Protein AF-A0A933SAX8-F1 (afdb_monomer_lite)

pLDDT: mean 74.77, std 16.17, range [36.25, 93.25]

Structure (mmCIF, N/CA/C/O backbone):
data_AF-A0A933SAX8-F1
#
_entry.id   AF-A0A933SAX8-F1
#
loop_
_atom_site.group_PDB
_atom_site.id
_atom_site.type_symbol
_atom_site.label_atom_id
_atom_site.label_alt_id
_atom_site.label_comp_id
_atom_site.label_asym_id
_atom_site.label_entity_id
_atom_site.label_seq_id
_atom_site.pdbx_PDB_ins_code
_atom_site.Cartn_x
_atom_site.Cartn_y
_atom_site.Cartn_z
_atom_site.occupancy
_atom_site.B_iso_or_equiv
_atom_site.auth_seq_id
_atom_site.auth_comp_id
_atom_site.auth_asym_id
_atom_site.auth_atom_id
_atom_site.pdbx_PDB_model_num
ATOM 1 N N . MET A 1 1 ? 47.953 -4.008 33.589 1.00 43.84 1 MET A N 1
ATOM 2 C CA . MET A 1 1 ? 48.233 -2.629 34.038 1.00 43.84 1 MET A CA 1
ATOM 3 C C . MET A 1 1 ? 46.935 -2.096 34.640 1.00 43.84 1 MET A C 1
ATOM 5 O O . MET A 1 1 ? 45.986 -1.945 33.893 1.00 43.84 1 MET A O 1
ATOM 9 N N . THR A 1 2 ? 46.683 -2.288 35.939 1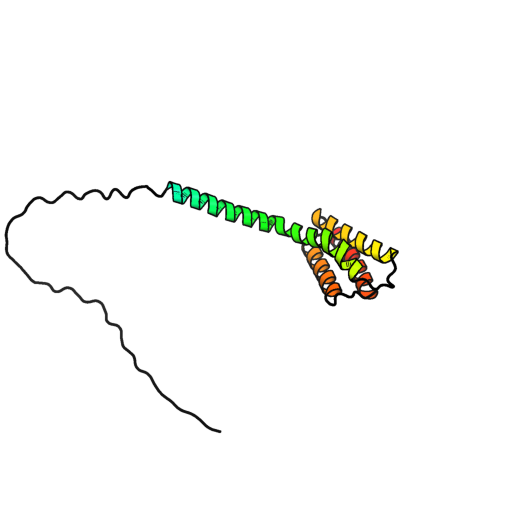.00 45.06 2 THR A N 1
ATOM 10 C CA . THR A 1 2 ? 47.065 -1.438 37.098 1.00 45.06 2 THR A CA 1
ATOM 11 C C . THR A 1 2 ? 46.395 -0.059 37.136 1.00 45.06 2 THR A C 1
ATOM 13 O O . THR A 1 2 ? 46.613 0.744 36.237 1.00 45.06 2 THR A O 1
ATOM 16 N N . GLY A 1 3 ? 45.678 0.190 38.246 1.00 48.25 3 GLY A N 1
ATOM 17 C CA . GLY A 1 3 ? 45.101 1.466 38.708 1.00 48.25 3 GLY A CA 1
ATOM 18 C C . GLY A 1 3 ? 43.577 1.361 38.865 1.00 48.25 3 GLY A C 1
ATOM 19 O O . GLY A 1 3 ? 42.886 1.471 37.867 1.00 48.25 3 GLY A O 1
ATOM 20 N N . ALA A 1 4 ? 42.937 1.013 39.989 1.00 47.78 4 ALA A N 1
ATOM 21 C CA . ALA A 1 4 ? 43.165 1.182 41.433 1.00 47.78 4 ALA A CA 1
ATOM 22 C C . ALA A 1 4 ? 43.041 2.625 41.972 1.00 47.78 4 ALA A C 1
ATOM 24 O O . ALA A 1 4 ? 43.768 3.510 41.533 1.00 47.78 4 ALA A O 1
ATOM 25 N N . SER A 1 5 ? 42.201 2.744 43.018 1.00 52.88 5 SER A N 1
ATOM 26 C CA . SER A 1 5 ? 42.049 3.825 44.018 1.00 52.88 5 SER A CA 1
ATOM 27 C C . SER A 1 5 ? 41.199 5.050 43.639 1.00 52.88 5 SER A C 1
ATOM 29 O O . SER A 1 5 ? 41.300 5.553 42.533 1.00 52.88 5 SER A O 1
ATOM 31 N N . ALA A 1 6 ? 40.382 5.641 44.522 1.00 49.38 6 ALA A N 1
ATOM 32 C CA . ALA A 1 6 ? 39.990 5.352 45.910 1.00 49.38 6 ALA A CA 1
ATOM 33 C C . ALA A 1 6 ? 38.907 6.374 46.349 1.00 49.38 6 ALA A C 1
ATOM 35 O O . ALA A 1 6 ? 38.816 7.432 45.738 1.00 49.38 6 ALA A O 1
ATOM 36 N N . SER A 1 7 ? 38.209 6.061 47.456 1.00 46.88 7 SER A N 1
ATOM 37 C CA . SER A 1 7 ? 37.694 6.975 48.508 1.00 46.88 7 SER A CA 1
ATOM 38 C C . SER A 1 7 ? 36.718 8.107 48.127 1.00 46.88 7 SER A C 1
ATOM 40 O O . SER A 1 7 ? 36.944 8.865 47.202 1.00 46.88 7 SER A O 1
ATOM 42 N N . GLY A 1 8 ? 35.640 8.380 48.859 1.00 43.78 8 GLY A N 1
ATOM 43 C CA . GLY A 1 8 ? 35.190 7.915 50.167 1.00 43.78 8 GLY A CA 1
ATOM 44 C C . GLY A 1 8 ? 33.877 8.633 50.550 1.00 43.78 8 GLY A C 1
ATOM 45 O O . GLY A 1 8 ? 33.416 9.493 49.796 1.00 43.78 8 GLY A O 1
ATOM 46 N N . PRO A 1 9 ? 33.254 8.240 51.672 1.00 64.62 9 PRO A N 1
ATOM 47 C CA . PRO A 1 9 ? 31.925 8.667 52.109 1.00 64.62 9 PRO A CA 1
ATOM 48 C C . PRO A 1 9 ? 32.006 9.904 53.015 1.00 64.62 9 PRO A C 1
ATOM 50 O O . PRO A 1 9 ? 33.046 10.114 53.619 1.00 64.62 9 PRO A O 1
ATOM 53 N N . ASP A 1 10 ? 30.930 10.694 53.104 1.00 48.22 10 ASP A N 1
ATOM 54 C CA . ASP A 1 10 ? 30.492 11.442 54.302 1.00 48.22 10 ASP A CA 1
ATOM 55 C C . ASP A 1 10 ? 29.416 12.464 53.910 1.00 48.22 10 ASP A C 1
ATOM 57 O O . ASP A 1 10 ? 29.591 13.233 52.966 1.00 48.22 10 ASP A O 1
ATOM 61 N N . GLY A 1 11 ? 28.294 12.510 54.636 1.00 49.38 11 GLY A N 1
ATOM 62 C CA . GLY A 1 11 ? 27.331 13.588 54.404 1.00 49.38 11 GLY A CA 1
ATOM 63 C C . GLY A 1 11 ? 25.951 13.461 55.031 1.00 49.38 11 GLY A C 1
ATOM 64 O O . GLY A 1 11 ? 24.965 13.417 54.312 1.00 49.38 11 GLY A O 1
ATOM 65 N N . ALA A 1 12 ? 25.911 13.522 56.360 1.00 53.47 12 ALA A N 1
ATOM 66 C CA . ALA A 1 12 ? 24.850 14.139 57.163 1.00 53.47 12 ALA A CA 1
ATOM 67 C C . ALA A 1 12 ? 23.447 13.488 57.246 1.00 53.47 12 ALA A C 1
ATOM 69 O O . ALA A 1 12 ? 22.651 13.399 56.317 1.00 53.47 12 ALA A O 1
ATOM 70 N N . THR A 1 13 ? 23.153 13.142 58.494 1.00 60.59 13 THR A N 1
ATOM 71 C CA . THR A 1 13 ? 21.919 12.679 59.126 1.00 60.59 13 THR A CA 1
ATOM 72 C C . THR A 1 13 ? 20.757 13.695 59.125 1.00 60.59 13 THR A C 1
ATOM 74 O O . THR A 1 13 ? 20.960 14.899 58.954 1.00 60.59 13 THR A O 1
ATOM 77 N N . PRO A 1 14 ? 19.517 13.219 59.374 1.00 54.84 14 PRO A N 1
ATOM 78 C CA . PRO A 1 14 ? 18.287 14.003 59.295 1.00 54.84 14 PRO A CA 1
ATOM 79 C C . PRO A 1 14 ? 18.017 14.799 60.582 1.00 54.84 14 PRO A C 1
ATOM 81 O O . PRO A 1 14 ? 18.072 14.262 61.688 1.00 54.84 14 PRO A O 1
ATOM 84 N N . SER A 1 15 ? 17.660 16.079 60.449 1.00 60.28 15 SER A N 1
ATOM 85 C CA . SER A 1 15 ? 17.167 16.892 61.569 1.00 60.28 15 SER A CA 1
ATOM 86 C C . SER A 1 15 ? 15.645 16.780 61.672 1.00 60.28 15 SER A C 1
ATOM 88 O O . SER A 1 15 ? 14.917 17.242 60.797 1.00 60.28 15 SER A O 1
ATOM 90 N N . GLY A 1 16 ? 15.181 16.124 62.736 1.00 56.66 16 GLY A N 1
ATOM 91 C CA . GLY A 1 16 ? 13.767 15.926 63.049 1.00 56.66 16 GLY A CA 1
ATOM 92 C C . GLY A 1 16 ? 13.034 17.180 63.566 1.00 56.66 16 GLY A C 1
ATOM 93 O O . GLY A 1 16 ? 13.627 18.252 63.714 1.00 56.66 16 GLY A O 1
ATOM 94 N N . PRO A 1 17 ? 11.725 17.055 63.853 1.00 57.78 17 PRO A N 1
ATOM 95 C CA . PRO A 1 17 ? 10.856 18.166 64.224 1.00 57.78 17 PRO A CA 1
ATOM 96 C C . PRO A 1 17 ? 11.089 18.652 65.661 1.00 57.78 17 PRO A C 1
ATOM 98 O O . PRO A 1 17 ? 11.192 17.870 66.605 1.00 57.78 17 PRO A O 1
ATOM 101 N N . ARG A 1 18 ? 11.130 19.977 65.827 1.00 56.28 18 ARG A N 1
ATOM 102 C CA . ARG A 1 18 ? 11.340 20.672 67.103 1.00 56.28 18 ARG A CA 1
ATOM 103 C C . ARG A 1 18 ? 10.030 20.737 67.900 1.00 56.28 18 ARG A C 1
ATOM 105 O O . ARG A 1 18 ? 9.054 21.316 67.431 1.00 56.28 18 ARG A O 1
ATOM 112 N N . ALA A 1 19 ? 10.018 20.162 69.102 1.00 63.31 19 ALA A N 1
ATOM 113 C CA . ALA A 1 19 ? 8.888 20.220 70.030 1.00 63.31 19 ALA A CA 1
ATOM 114 C C . ALA A 1 19 ? 8.688 21.634 70.635 1.00 63.31 19 ALA A C 1
ATOM 116 O O . ALA A 1 19 ? 9.673 22.358 70.826 1.00 63.31 19 ALA A O 1
ATOM 117 N N . PRO A 1 20 ? 7.443 22.037 70.963 1.00 58.16 20 PRO A N 1
ATOM 118 C CA . PRO A 1 20 ? 7.141 23.316 71.605 1.00 58.16 20 PRO A CA 1
ATOM 119 C C . PRO A 1 20 ? 7.472 23.308 73.106 1.00 58.16 20 PRO A C 1
ATOM 121 O O . PRO A 1 20 ? 7.240 22.320 73.803 1.00 58.16 20 PRO A O 1
ATOM 124 N N . ARG A 1 21 ? 8.003 24.431 73.608 1.00 55.56 21 ARG A N 1
ATOM 125 C CA . ARG A 1 21 ? 8.280 24.646 75.037 1.00 55.56 21 ARG A CA 1
ATOM 126 C C . ARG A 1 21 ? 7.046 25.210 75.759 1.00 55.56 21 ARG A C 1
ATOM 128 O O . ARG A 1 21 ? 6.455 26.160 75.250 1.00 55.56 21 ARG A O 1
ATOM 135 N N . PRO A 1 22 ? 6.688 24.678 76.938 1.00 49.50 22 PRO A N 1
ATOM 136 C CA . PRO A 1 22 ? 5.648 25.229 77.798 1.00 49.50 22 PRO A CA 1
ATOM 137 C C . PRO A 1 22 ? 6.244 26.179 78.853 1.00 49.50 22 PRO A C 1
ATOM 139 O O . PRO A 1 22 ? 7.238 25.821 79.484 1.00 49.50 22 PRO A O 1
ATOM 142 N N . GLY A 1 23 ? 5.606 27.334 79.093 1.00 51.56 23 GLY A N 1
ATOM 143 C CA . GLY A 1 23 ? 5.717 27.992 80.404 1.00 51.56 23 GLY A CA 1
ATOM 144 C C . GLY A 1 23 ? 5.935 29.505 80.508 1.00 51.56 23 GLY A C 1
ATOM 145 O O . GLY A 1 23 ? 6.668 29.882 81.409 1.00 51.56 23 GLY A O 1
ATOM 146 N N . ASP A 1 24 ? 5.257 30.363 79.736 1.00 46.91 24 ASP A N 1
ATOM 147 C CA . ASP A 1 24 ? 5.185 31.799 80.084 1.00 46.91 24 ASP A CA 1
ATOM 148 C C . ASP A 1 24 ? 3.762 32.192 80.533 1.00 46.91 24 ASP A C 1
ATOM 150 O O . ASP A 1 24 ? 2.854 32.282 79.699 1.00 46.91 24 ASP A O 1
ATOM 154 N N . PRO A 1 25 ? 3.530 32.384 81.850 1.00 54.03 25 PRO A N 1
ATOM 155 C CA . PRO A 1 25 ? 2.239 32.763 82.408 1.00 54.03 25 PRO A CA 1
ATOM 156 C C . PRO A 1 25 ? 2.231 34.209 82.963 1.00 54.03 25 PRO A C 1
ATOM 158 O O . PRO A 1 25 ? 3.063 34.561 83.792 1.00 54.03 25 PRO A O 1
ATOM 161 N N . PHE A 1 26 ? 1.194 34.973 82.575 1.00 49.00 26 PHE A N 1
ATOM 162 C CA . PHE A 1 26 ? 0.707 36.253 83.150 1.00 49.00 26 PHE A CA 1
ATOM 163 C C . PHE A 1 26 ? 1.619 37.491 82.992 1.00 49.00 26 PHE A C 1
ATOM 165 O O . PHE A 1 26 ? 2.830 37.402 83.072 1.00 49.00 26 PHE A O 1
ATOM 172 N N . ALA A 1 27 ? 1.151 38.725 82.779 1.00 41.94 27 ALA A N 1
ATOM 173 C CA . ALA A 1 27 ? -0.157 39.388 82.803 1.00 41.94 27 ALA A CA 1
ATOM 174 C C . ALA A 1 27 ? -0.048 40.591 81.831 1.00 41.94 27 ALA A C 1
ATOM 176 O O . ALA A 1 27 ? 1.028 41.156 81.687 1.00 41.94 27 ALA A O 1
ATOM 177 N N . GLY A 1 28 ? -1.053 41.019 81.074 1.00 41.44 28 GLY A N 1
ATOM 178 C CA . GLY A 1 28 ? -2.363 41.494 81.501 1.00 41.44 28 GLY A CA 1
ATOM 179 C C . GLY A 1 28 ? -2.662 42.775 80.703 1.00 41.44 28 GLY A C 1
ATOM 180 O O . GLY A 1 28 ? -1.752 43.558 80.449 1.00 41.44 28 GLY A O 1
ATOM 181 N N . GLY A 1 29 ? -3.916 42.990 80.302 1.00 36.25 29 GLY A N 1
ATOM 182 C CA . GLY A 1 29 ? -4.355 44.292 79.789 1.00 36.25 29 GLY A CA 1
ATOM 183 C C . GLY A 1 29 ? -5.140 44.264 78.480 1.00 36.25 29 GLY A C 1
ATOM 184 O O . GLY A 1 29 ? -4.567 44.173 77.404 1.00 36.25 29 GLY A O 1
ATOM 185 N N . ALA A 1 30 ? -6.450 44.466 78.631 1.00 43.94 30 ALA A N 1
ATOM 186 C CA . ALA A 1 30 ? -7.396 45.016 77.660 1.00 43.94 30 ALA A CA 1
ATOM 187 C C . ALA A 1 30 ? -7.711 44.196 76.394 1.00 43.94 30 ALA A C 1
ATOM 189 O O . ALA A 1 30 ? -7.019 44.233 75.381 1.00 43.94 30 ALA A O 1
ATOM 190 N N . ALA A 1 31 ? -8.884 43.560 76.428 1.00 56.25 31 ALA A N 1
ATOM 191 C CA . ALA A 1 31 ? -9.631 43.209 75.230 1.00 56.25 31 ALA A CA 1
ATOM 192 C C . ALA A 1 31 ? -10.114 44.476 74.501 1.00 56.25 31 ALA A C 1
ATOM 194 O O . ALA A 1 31 ? -10.746 45.338 75.116 1.00 56.25 31 ALA A O 1
ATOM 195 N N . PRO A 1 32 ? -9.922 44.532 73.176 1.00 49.09 32 PRO A N 1
ATOM 196 C CA . PRO A 1 32 ? -10.959 45.047 72.298 1.00 49.09 32 PRO A CA 1
ATOM 197 C C . PRO A 1 32 ? -11.441 43.954 71.335 1.00 49.09 32 PRO A C 1
ATOM 199 O O . PRO A 1 32 ? -10.654 43.287 70.671 1.00 49.09 32 PRO A O 1
ATOM 202 N N . ALA A 1 33 ? -12.765 43.789 71.320 1.00 50.72 33 ALA A N 1
ATOM 203 C CA . ALA A 1 33 ? -13.613 43.243 70.263 1.00 50.72 33 ALA A CA 1
ATOM 204 C C . ALA A 1 33 ? -12.944 42.300 69.247 1.00 50.72 33 ALA A C 1
ATOM 206 O O . ALA A 1 33 ? -12.298 42.740 68.300 1.00 50.72 33 ALA A O 1
ATOM 207 N N . ALA A 1 34 ? -13.214 40.999 69.388 1.00 60.50 34 ALA A N 1
ATOM 208 C CA . ALA A 1 34 ? -12.993 40.027 68.328 1.00 60.50 34 ALA A CA 1
ATOM 209 C C . ALA A 1 34 ? -13.667 40.517 67.027 1.00 60.50 34 ALA A C 1
ATOM 211 O O . ALA A 1 34 ? -14.900 40.601 66.988 1.00 60.50 34 ALA A O 1
ATOM 212 N N . PRO A 1 35 ? -12.915 40.836 65.956 1.00 55.88 35 PRO A N 1
ATOM 213 C CA . PRO A 1 35 ? -13.535 41.006 64.658 1.00 55.88 35 PRO A CA 1
ATOM 214 C C . PRO A 1 35 ? -14.076 39.638 64.250 1.00 55.88 35 PRO A C 1
ATOM 216 O O . PRO A 1 35 ? -13.339 38.650 64.181 1.00 55.88 35 PRO A O 1
ATOM 219 N N . ALA A 1 36 ? -15.390 39.579 64.039 1.00 62.91 36 ALA A N 1
ATOM 220 C CA . ALA A 1 36 ? -16.078 38.408 63.524 1.00 62.91 36 ALA A CA 1
ATOM 221 C C . ALA A 1 36 ? -15.297 37.818 62.334 1.00 62.91 36 ALA A C 1
ATOM 223 O O . ALA A 1 36 ? -14.781 38.582 61.511 1.00 62.91 36 ALA A O 1
ATOM 224 N N . PRO A 1 37 ? -15.192 36.483 62.216 1.00 57.69 37 PRO A N 1
ATOM 225 C CA . PRO A 1 37 ? -14.475 35.864 61.114 1.00 57.69 37 PRO A CA 1
ATOM 226 C C . PRO A 1 37 ? -15.117 36.317 59.806 1.00 57.69 37 PRO A C 1
ATOM 228 O O . PRO A 1 37 ? -16.226 35.905 59.469 1.00 57.69 37 PRO A O 1
ATOM 231 N N . HIS A 1 38 ? -14.429 37.190 59.069 1.00 57.38 38 HIS A N 1
ATOM 232 C CA . HIS A 1 38 ? -14.858 37.577 57.737 1.00 57.38 38 HIS A CA 1
ATOM 233 C C . HIS A 1 38 ? -14.992 36.293 56.906 1.00 57.38 38 HIS A C 1
ATOM 235 O O . HIS A 1 38 ? -13.995 35.579 56.729 1.00 57.38 38 HIS A O 1
ATOM 241 N N . PRO A 1 39 ? -16.191 35.952 56.400 1.00 55.44 39 PRO A N 1
ATOM 242 C CA . PRO A 1 39 ? -16.330 34.795 55.539 1.00 55.44 39 PRO A CA 1
ATOM 243 C C . PRO A 1 39 ? -15.457 35.039 54.310 1.00 55.44 39 PRO A C 1
ATOM 245 O O . PRO A 1 39 ? -15.639 36.015 53.580 1.00 55.44 39 PRO A O 1
ATOM 248 N N . LYS A 1 40 ? -14.470 34.162 54.092 1.00 56.38 40 LYS A N 1
ATOM 249 C CA . LYS A 1 40 ? -13.653 34.143 52.877 1.00 56.38 40 LYS A CA 1
ATOM 250 C C . LYS A 1 40 ? -14.593 33.934 51.696 1.00 56.38 40 LYS A C 1
ATOM 252 O O . LYS A 1 40 ? -14.907 32.800 51.337 1.00 56.38 40 LYS A O 1
ATOM 257 N N . VAL A 1 41 ? -15.031 35.022 51.069 1.00 55.81 41 VAL A N 1
ATOM 258 C CA . VAL A 1 41 ? -15.758 34.969 49.804 1.00 55.81 41 VAL A CA 1
ATOM 259 C C . VAL A 1 41 ? -14.734 34.588 48.738 1.00 55.81 41 VAL A C 1
ATOM 261 O O . VAL A 1 41 ? -14.165 35.432 48.048 1.00 55.81 41 VAL A O 1
ATOM 264 N N . ARG A 1 42 ? -14.426 33.287 48.644 1.00 60.75 42 ARG A N 1
ATOM 265 C CA . ARG A 1 42 ? -13.684 32.712 47.521 1.00 60.75 42 ARG A CA 1
ATOM 266 C C . ARG A 1 42 ? -14.471 33.077 46.270 1.00 60.75 42 ARG A C 1
ATOM 268 O O . ARG A 1 42 ? -15.519 32.494 45.989 1.00 60.75 42 ARG A O 1
ATOM 275 N N . ARG A 1 43 ? -14.002 34.103 45.558 1.00 58.28 43 ARG A N 1
ATOM 276 C CA . ARG A 1 43 ? -14.607 34.572 44.314 1.00 58.28 43 ARG A CA 1
ATOM 277 C C . ARG A 1 43 ? -14.736 33.370 43.380 1.00 58.28 43 ARG A C 1
ATOM 279 O O . ARG A 1 43 ? -13.737 32.819 42.933 1.00 58.28 43 ARG A O 1
ATOM 286 N N . LYS A 1 44 ? -15.977 32.979 43.068 1.00 55.41 44 LYS A N 1
ATOM 287 C CA . LYS A 1 44 ? -16.344 31.948 42.077 1.00 55.41 44 LYS A CA 1
ATOM 288 C C . LYS A 1 44 ? -16.057 32.431 40.641 1.00 55.41 44 LYS A C 1
ATOM 290 O O . LYS A 1 44 ? -16.884 32.282 39.747 1.00 55.41 44 LYS A O 1
ATOM 295 N N . LYS A 1 45 ? -14.907 33.067 40.412 1.00 53.16 45 LYS A N 1
ATOM 296 C CA . LYS A 1 45 ? -14.510 33.710 39.155 1.00 53.16 45 LYS A CA 1
ATOM 297 C C . LYS A 1 45 ? -13.414 32.846 38.535 1.00 53.16 45 LYS A C 1
ATOM 299 O O . LYS A 1 45 ? -12.235 33.058 38.756 1.00 53.16 45 LYS A O 1
ATOM 304 N N . GLY A 1 46 ? -13.844 31.773 37.884 1.00 59.97 46 GLY A N 1
ATOM 305 C CA . GLY A 1 46 ? -12.957 30.746 37.327 1.00 59.97 46 GLY A CA 1
ATOM 306 C C . GLY A 1 46 ? -13.712 29.495 36.893 1.00 59.97 46 GLY A C 1
ATOM 307 O O . GLY A 1 46 ? -13.289 28.811 35.975 1.00 59.97 46 GLY A O 1
ATOM 308 N N . ARG A 1 47 ? -14.903 29.252 37.463 1.00 67.88 47 ARG A N 1
ATOM 309 C CA . ARG A 1 47 ? -15.740 28.096 37.110 1.00 67.88 47 ARG A CA 1
ATOM 310 C C . ARG A 1 47 ? -16.128 28.074 35.627 1.00 67.88 47 ARG A C 1
ATOM 312 O O . ARG A 1 47 ? -16.099 27.016 35.025 1.00 67.88 47 ARG A O 1
ATOM 319 N N . ARG A 1 48 ? -16.431 29.233 35.027 1.00 72.50 48 ARG A N 1
ATOM 320 C CA . ARG A 1 48 ? -16.730 29.325 33.585 1.00 72.50 48 ARG A CA 1
ATOM 321 C C . ARG A 1 48 ? -15.499 29.055 32.722 1.00 72.50 48 ARG A C 1
ATOM 323 O O . ARG A 1 48 ? -15.619 28.317 31.760 1.00 72.50 48 ARG A O 1
ATOM 330 N N . PHE A 1 49 ? -14.337 29.578 33.123 1.00 75.12 49 PHE A N 1
ATOM 331 C CA . PHE A 1 49 ? -13.070 29.351 32.425 1.00 75.12 49 PHE A CA 1
ATOM 332 C C . PHE A 1 49 ? -12.651 27.876 32.484 1.00 75.12 49 PHE A C 1
ATOM 334 O O . PHE A 1 49 ? -12.253 27.304 31.478 1.00 75.12 49 PHE A O 1
ATOM 341 N N . PHE A 1 50 ? -12.829 27.237 33.642 1.00 77.44 50 PHE A N 1
ATOM 342 C CA . PHE A 1 50 ? -12.576 25.812 33.827 1.00 77.44 50 PHE A CA 1
ATOM 343 C C . PHE A 1 50 ? -13.530 24.943 32.999 1.00 77.44 50 PHE A C 1
ATOM 345 O O . PHE A 1 50 ? -13.089 23.977 32.395 1.00 77.44 50 PHE A O 1
ATOM 352 N N . ILE A 1 51 ? -14.816 25.309 32.912 1.00 81.50 51 ILE A N 1
ATOM 353 C CA . ILE A 1 51 ? -15.788 24.594 32.069 1.00 81.50 51 ILE A CA 1
ATOM 354 C C . ILE A 1 51 ? -15.424 24.724 30.587 1.00 81.50 51 ILE A C 1
ATOM 356 O O . ILE A 1 51 ? -15.434 23.718 29.890 1.00 81.50 51 ILE A O 1
ATOM 360 N N . THR A 1 52 ? -15.056 25.915 30.104 1.00 83.75 52 THR A N 1
ATOM 361 C CA . THR A 1 52 ? -14.595 26.079 28.715 1.00 83.75 52 THR A CA 1
ATOM 362 C C . THR A 1 52 ? -13.303 25.317 28.447 1.00 83.75 52 THR A C 1
ATOM 364 O O . THR A 1 52 ? -13.199 24.667 27.415 1.00 83.75 52 THR A O 1
ATOM 367 N N . LEU A 1 53 ? -12.348 25.324 29.382 1.00 83.00 53 LEU A N 1
ATOM 368 C CA . LEU A 1 53 ? -11.101 24.572 29.237 1.00 83.00 53 LEU A CA 1
ATOM 369 C C . LEU A 1 53 ? -11.360 23.058 29.203 1.00 83.00 53 LEU A C 1
ATOM 371 O O . LEU A 1 53 ? -10.757 22.347 28.407 1.00 83.00 53 LEU A O 1
ATOM 375 N N . LEU A 1 54 ? -12.291 22.574 30.032 1.00 86.88 54 LEU A N 1
ATOM 376 C CA . LEU A 1 54 ? -12.709 21.174 30.060 1.00 86.88 54 LEU A CA 1
ATOM 377 C C . LEU A 1 54 ? -13.401 20.770 28.753 1.00 86.88 54 LEU A C 1
ATOM 379 O O . LEU A 1 54 ? -13.138 19.689 28.242 1.00 86.88 54 LEU A O 1
ATOM 383 N N . LEU A 1 55 ? -14.248 21.640 28.198 1.00 88.00 55 LEU A N 1
ATOM 384 C CA . LEU A 1 55 ? -14.927 21.406 26.922 1.00 88.00 55 LEU A CA 1
ATOM 385 C C . LEU A 1 55 ? -13.936 21.344 25.761 1.00 88.00 55 LEU A C 1
ATOM 387 O O . LEU A 1 55 ? -14.004 20.421 24.960 1.00 88.00 55 LEU A O 1
ATOM 391 N N . VAL A 1 56 ? -12.989 22.283 25.700 1.00 86.75 56 VAL A N 1
ATOM 392 C CA . VAL A 1 56 ? -11.944 22.296 24.667 1.00 86.75 56 VAL A CA 1
ATOM 393 C C . VAL A 1 56 ? -11.037 21.072 24.804 1.00 86.75 56 VAL A C 1
ATOM 395 O O . VAL A 1 56 ? -10.776 20.397 23.815 1.00 86.75 56 VAL A O 1
ATOM 398 N N . SER A 1 57 ? -10.616 20.734 26.026 1.00 85.38 57 SER A N 1
ATOM 399 C CA . SER A 1 57 ? -9.816 19.533 26.296 1.00 85.38 57 SER A CA 1
ATOM 400 C C . SER A 1 57 ? -10.562 18.252 25.907 1.00 85.38 57 SER A C 1
ATOM 402 O O . SER A 1 57 ? -10.032 17.424 25.172 1.00 85.38 57 SER A O 1
ATOM 404 N N . GLY A 1 58 ? -11.830 18.120 26.307 1.00 83.38 58 GLY A N 1
ATOM 405 C CA . GLY A 1 58 ? -12.677 16.988 25.932 1.00 83.38 58 GLY A CA 1
ATOM 406 C C . GLY A 1 58 ? -12.891 16.891 24.422 1.00 83.38 58 GLY A C 1
ATOM 407 O O . GLY A 1 58 ? -12.826 15.798 23.871 1.00 83.38 58 GLY A O 1
ATOM 408 N N . MET A 1 59 ? -13.072 18.022 23.737 1.00 85.19 59 MET A N 1
ATOM 409 C CA . MET A 1 59 ? -13.222 18.056 22.283 1.00 85.19 59 MET A CA 1
ATOM 410 C C . MET A 1 59 ? -11.941 17.617 21.571 1.00 85.19 59 MET A C 1
ATOM 412 O O . MET A 1 59 ? -12.027 16.877 20.600 1.00 85.19 59 MET A O 1
ATOM 416 N N . ILE A 1 60 ? -10.765 18.011 22.068 1.00 87.62 60 ILE A N 1
ATOM 417 C CA . ILE A 1 60 ? -9.481 17.540 21.534 1.00 87.62 60 ILE A CA 1
ATOM 418 C C . ILE A 1 60 ? -9.352 16.032 21.735 1.00 87.62 60 ILE A C 1
ATOM 420 O O . ILE A 1 60 ? -8.988 15.336 20.801 1.00 87.62 60 ILE A O 1
ATOM 424 N N . VAL A 1 61 ? -9.701 15.500 22.909 1.00 83.94 61 VAL A N 1
ATOM 425 C CA . VAL A 1 61 ? -9.647 14.050 23.154 1.00 83.94 61 VAL A CA 1
ATOM 426 C C . VAL A 1 61 ? -10.602 13.295 22.231 1.00 83.94 61 VAL A C 1
ATOM 428 O O . VAL A 1 61 ? -10.190 12.298 21.651 1.00 83.94 61 VAL A O 1
ATOM 431 N N . VAL A 1 62 ? -11.837 13.771 22.043 1.00 81.06 62 VAL A N 1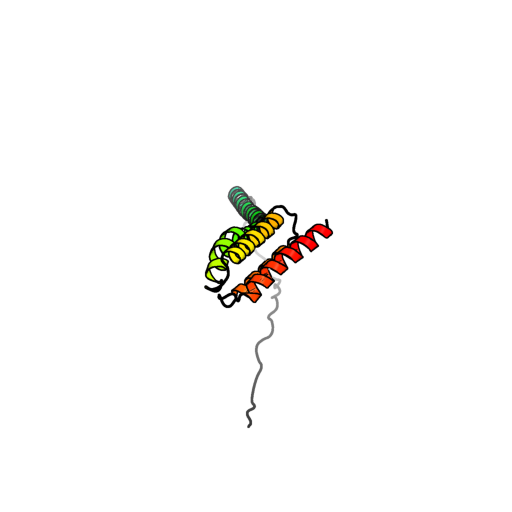
ATOM 432 C CA . VAL A 1 62 ? -12.805 13.155 21.116 1.00 81.06 62 VAL A CA 1
ATOM 433 C C . VAL A 1 62 ? -12.339 13.273 19.666 1.00 81.06 62 VAL A C 1
ATOM 435 O O . VAL A 1 62 ? -12.440 12.299 18.929 1.00 81.06 62 VAL A O 1
ATOM 438 N N . ALA A 1 63 ? -11.793 14.420 19.262 1.00 76.62 63 ALA A N 1
ATOM 439 C CA . ALA A 1 63 ? -11.230 14.612 17.930 1.00 76.62 63 ALA A CA 1
ATOM 440 C C . ALA A 1 63 ? -10.052 13.664 17.689 1.00 76.62 63 ALA A C 1
ATOM 442 O O . ALA A 1 63 ? -10.013 13.012 16.654 1.00 76.62 63 ALA A O 1
ATOM 443 N N . THR A 1 64 ? -9.148 13.512 18.658 1.00 74.50 64 THR A N 1
ATOM 444 C CA . THR A 1 64 ? -8.049 12.542 18.597 1.00 74.50 64 THR A CA 1
ATOM 445 C C . THR A 1 64 ? -8.580 11.111 18.567 1.00 74.50 64 THR A C 1
ATOM 447 O O . THR A 1 64 ? -8.096 10.313 17.777 1.00 74.50 64 THR A O 1
ATOM 450 N N . LEU A 1 65 ? -9.606 10.775 19.355 1.00 72.44 65 LEU A N 1
ATOM 451 C CA . LEU A 1 65 ? -10.228 9.447 19.332 1.00 72.44 65 LEU A CA 1
ATOM 452 C C . LEU A 1 65 ? -10.860 9.139 17.969 1.00 72.44 65 LEU A C 1
ATOM 454 O O . LEU A 1 65 ? -10.669 8.041 17.452 1.00 72.44 65 LEU A O 1
ATOM 458 N N . MET A 1 66 ? -11.577 10.105 17.381 1.00 66.25 66 MET A N 1
ATOM 459 C CA . MET A 1 66 ? -12.134 10.000 16.027 1.00 66.25 66 MET A CA 1
ATOM 460 C C . MET A 1 66 ? -11.036 9.904 14.973 1.00 66.25 66 MET A C 1
ATOM 462 O O . MET A 1 66 ? -11.160 9.125 14.035 1.00 66.25 66 MET A O 1
ATOM 466 N N . PHE A 1 67 ? -9.940 10.644 15.143 1.00 63.59 67 PHE A N 1
ATOM 467 C CA . PHE A 1 67 ? -8.787 10.548 14.260 1.00 63.59 67 PHE A CA 1
ATOM 468 C C . PHE A 1 67 ? -8.170 9.154 14.334 1.00 63.59 67 PHE A C 1
ATOM 470 O O . PHE A 1 67 ? -7.954 8.552 13.301 1.00 63.59 67 PHE A O 1
ATOM 477 N N . PHE A 1 68 ? -7.991 8.578 15.524 1.00 61.44 68 PHE A N 1
ATOM 478 C CA . PHE A 1 68 ? -7.472 7.215 15.682 1.00 61.44 68 PHE A CA 1
ATOM 479 C C . PHE A 1 68 ? -8.426 6.127 15.170 1.00 61.44 68 PHE A C 1
ATOM 481 O O . PHE A 1 68 ? -7.960 5.088 14.708 1.00 61.44 68 PHE A O 1
ATOM 488 N N . THR A 1 69 ? -9.742 6.348 15.222 1.00 61.66 69 THR A N 1
ATOM 489 C CA . THR A 1 69 ? -10.724 5.394 14.675 1.00 61.66 69 THR A CA 1
ATOM 490 C C . THR A 1 69 ? -10.854 5.487 13.155 1.00 61.66 69 THR A C 1
ATOM 492 O O . THR A 1 69 ? -11.002 4.449 12.522 1.00 61.66 69 THR A O 1
ATOM 495 N N . ASN A 1 70 ? -10.702 6.674 12.556 1.00 56.25 70 ASN A N 1
ATOM 496 C CA . ASN A 1 70 ? -10.662 6.856 11.096 1.00 56.25 70 ASN A CA 1
ATOM 497 C C . ASN A 1 70 ? -9.249 6.762 10.487 1.00 56.25 70 ASN A C 1
ATOM 499 O O . ASN A 1 70 ? -9.119 6.672 9.271 1.00 56.25 70 ASN A O 1
ATOM 503 N N . SER A 1 71 ? -8.184 6.763 11.293 1.00 53.56 71 SER A N 1
ATOM 504 C CA . SER A 1 71 ? -6.790 6.745 10.818 1.00 53.56 71 SER A CA 1
ATOM 505 C C . SER A 1 71 ? -6.419 5.465 10.090 1.00 53.56 71 SER A C 1
ATOM 507 O O . SER A 1 71 ? -5.468 5.476 9.315 1.00 53.56 71 SER A O 1
ATOM 509 N N . LYS A 1 72 ? -7.147 4.373 10.334 1.00 60.84 72 LYS A N 1
ATOM 510 C CA . LYS A 1 72 ? -6.911 3.097 9.656 1.00 60.84 72 LYS A CA 1
ATOM 511 C C . LYS A 1 72 ? -7.124 3.222 8.147 1.00 60.84 72 LYS A C 1
ATOM 513 O O . LYS A 1 72 ? -6.251 2.812 7.391 1.00 60.84 72 LYS A O 1
ATOM 518 N N . ASN A 1 73 ? -8.188 3.917 7.743 1.00 65.88 73 ASN A N 1
ATOM 519 C CA . ASN A 1 73 ? -8.485 4.175 6.335 1.00 65.88 73 ASN A CA 1
ATOM 520 C C . ASN A 1 73 ? -7.476 5.140 5.704 1.00 65.88 73 ASN A C 1
ATOM 522 O O . ASN A 1 73 ? -7.173 5.029 4.530 1.00 65.88 73 ASN A O 1
ATOM 526 N N . ILE A 1 74 ? -6.877 6.048 6.486 1.00 70.81 74 ILE A N 1
ATOM 527 C CA . ILE A 1 74 ? -5.898 7.013 5.955 1.00 70.81 74 ILE A CA 1
ATOM 528 C C . ILE A 1 74 ? -4.657 6.300 5.398 1.00 70.81 74 ILE A C 1
ATOM 530 O O . ILE A 1 74 ? -4.072 6.759 4.418 1.00 70.81 74 ILE A O 1
ATOM 534 N N . ILE A 1 75 ? -4.232 5.194 6.018 1.00 76.50 75 ILE A N 1
ATOM 535 C CA . ILE A 1 75 ? -3.053 4.451 5.558 1.00 76.50 75 ILE A CA 1
ATOM 536 C C . ILE A 1 75 ? -3.394 3.656 4.293 1.00 76.50 75 ILE A C 1
ATOM 538 O O . ILE A 1 75 ? -2.632 3.723 3.329 1.00 76.50 75 ILE A O 1
ATOM 542 N N . THR A 1 76 ? -4.533 2.958 4.246 1.00 76.88 76 THR A N 1
ATOM 543 C CA . THR A 1 76 ? -4.975 2.278 3.016 1.00 76.88 76 THR A CA 1
ATOM 544 C C . THR A 1 76 ? -5.226 3.257 1.876 1.00 76.88 76 THR A C 1
ATOM 546 O O . THR A 1 76 ? -4.732 3.018 0.774 1.00 76.88 76 THR A O 1
ATOM 549 N N . ASP A 1 77 ? -5.866 4.394 2.146 1.00 78.94 77 ASP A N 1
ATOM 550 C CA . ASP A 1 77 ? -6.072 5.477 1.181 1.00 78.94 77 ASP A CA 1
ATOM 551 C C . ASP A 1 77 ? -4.733 6.006 0.657 1.00 78.94 77 ASP A C 1
ATOM 553 O O . ASP A 1 77 ? -4.551 6.159 -0.548 1.00 78.94 77 ASP A O 1
ATOM 557 N N . PHE A 1 78 ? -3.743 6.223 1.531 1.00 80.19 78 PHE A N 1
ATOM 558 C CA . PHE A 1 78 ? -2.415 6.667 1.107 1.00 80.19 78 PHE A CA 1
ATOM 559 C C . PHE A 1 78 ? -1.735 5.651 0.179 1.00 80.19 78 PHE A C 1
ATOM 561 O O . PHE A 1 78 ? -1.200 6.024 -0.870 1.00 80.19 78 PHE A O 1
ATOM 568 N N . TYR A 1 79 ? -1.775 4.362 0.518 1.00 81.25 79 TYR A N 1
ATOM 569 C CA . TYR A 1 79 ? -1.221 3.317 -0.344 1.00 81.25 79 TYR A CA 1
ATOM 570 C C . TYR A 1 79 ? -1.956 3.247 -1.688 1.00 81.25 79 TYR A C 1
ATOM 572 O O . TYR A 1 79 ? -1.320 3.190 -2.743 1.00 81.25 79 TYR A O 1
ATOM 580 N N . ARG A 1 80 ? -3.285 3.328 -1.668 1.00 81.81 80 ARG A N 1
ATOM 581 C CA . ARG A 1 80 ? -4.147 3.246 -2.847 1.00 81.81 80 ARG A CA 1
ATOM 582 C C . ARG A 1 80 ? -4.025 4.453 -3.777 1.00 81.81 80 ARG A C 1
ATOM 584 O O . ARG A 1 80 ? -3.974 4.271 -4.992 1.00 81.81 80 ARG A O 1
ATOM 591 N N . GLU A 1 81 ? -3.992 5.666 -3.235 1.00 81.19 81 GLU A N 1
ATOM 592 C CA . GLU A 1 81 ? -4.021 6.913 -4.008 1.00 81.19 81 GLU A CA 1
ATOM 593 C C . GLU A 1 81 ? -2.632 7.469 -4.330 1.00 81.19 81 GLU A C 1
ATOM 595 O O . GLU A 1 81 ? -2.480 8.221 -5.296 1.00 81.19 81 GLU A O 1
ATOM 600 N N . VAL A 1 82 ? -1.607 7.119 -3.547 1.00 78.44 82 VAL A N 1
ATOM 601 C CA . VAL A 1 82 ? -0.254 7.670 -3.709 1.00 78.44 82 VAL A CA 1
ATOM 602 C C . VAL A 1 82 ? 0.734 6.591 -4.133 1.00 78.44 82 VAL A C 1
ATOM 604 O O . VAL A 1 82 ? 1.345 6.716 -5.195 1.00 78.44 82 VAL A O 1
ATOM 607 N N . VAL A 1 83 ? 0.881 5.521 -3.350 1.00 80.31 83 VAL A N 1
ATOM 608 C CA . VAL A 1 83 ? 1.943 4.521 -3.571 1.00 80.31 83 VAL A CA 1
ATOM 609 C C . VAL A 1 83 ? 1.691 3.708 -4.843 1.00 80.31 83 VAL A C 1
ATOM 611 O O . VAL A 1 83 ? 2.572 3.591 -5.695 1.00 80.31 83 VAL A O 1
ATOM 614 N N . VAL A 1 84 ? 0.473 3.197 -5.022 1.00 79.75 84 VAL A N 1
ATOM 615 C CA . VAL A 1 84 ? 0.103 2.355 -6.169 1.00 79.75 84 VAL A CA 1
ATOM 616 C C . VAL A 1 84 ? 0.166 3.098 -7.516 1.00 79.75 84 VAL A C 1
ATOM 618 O O . VAL A 1 84 ? 0.755 2.556 -8.450 1.00 79.75 84 VAL A O 1
ATOM 621 N N . PRO A 1 85 ? -0.390 4.315 -7.680 1.00 80.12 85 PRO A N 1
ATOM 622 C CA . PRO A 1 85 ? -0.385 4.990 -8.979 1.00 80.12 85 PRO A CA 1
ATOM 623 C C . PRO A 1 85 ? 0.879 5.810 -9.273 1.00 80.12 85 PRO A C 1
ATOM 625 O O . PRO A 1 85 ? 1.127 6.084 -10.446 1.00 80.12 85 PRO A O 1
ATOM 628 N N . ARG A 1 86 ? 1.663 6.232 -8.266 1.00 78.19 86 ARG A N 1
ATOM 629 C CA . ARG A 1 86 ? 2.900 7.012 -8.489 1.00 78.19 86 ARG A CA 1
ATOM 630 C C . ARG A 1 86 ? 4.173 6.225 -8.222 1.00 78.19 86 ARG A C 1
ATOM 632 O O . ARG A 1 86 ? 5.029 6.169 -9.093 1.00 78.19 86 ARG A O 1
ATOM 639 N N . SER A 1 87 ? 4.303 5.616 -7.046 1.00 79.88 87 SER A N 1
ATOM 640 C CA . SER A 1 87 ? 5.570 5.001 -6.633 1.00 79.88 87 SER A CA 1
ATOM 641 C C . SER A 1 87 ? 5.849 3.680 -7.343 1.00 79.88 87 SER A C 1
ATOM 643 O O . SER A 1 87 ? 6.987 3.433 -7.725 1.00 79.88 87 SER A O 1
ATOM 645 N N . LEU A 1 88 ? 4.825 2.851 -7.571 1.00 80.56 88 LEU A N 1
ATOM 646 C CA . LEU A 1 88 ? 5.004 1.573 -8.264 1.00 80.56 88 LEU A CA 1
ATOM 647 C C . LEU A 1 88 ? 5.495 1.745 -9.715 1.00 80.56 88 LEU A C 1
ATOM 649 O O . LEU A 1 88 ? 6.496 1.129 -10.064 1.00 80.56 88 LEU A O 1
ATOM 653 N N . PRO A 1 89 ? 4.862 2.580 -10.566 1.00 80.94 89 PRO A N 1
ATOM 654 C CA . PRO A 1 89 ? 5.317 2.763 -11.945 1.00 80.94 89 PRO A CA 1
ATOM 655 C C . PRO A 1 89 ? 6.712 3.378 -12.063 1.00 80.94 89 PRO A C 1
ATOM 657 O O . PRO A 1 89 ? 7.423 3.068 -13.012 1.00 80.94 89 PRO A O 1
ATOM 660 N N . GLU A 1 90 ? 7.100 4.236 -11.117 1.00 83.69 90 GLU A N 1
ATOM 661 C CA . GLU A 1 90 ? 8.446 4.822 -11.065 1.00 83.69 90 GLU A CA 1
ATOM 662 C C . GLU A 1 90 ? 9.515 3.810 -10.635 1.00 83.69 90 GLU A C 1
ATOM 664 O O . GLU A 1 90 ? 10.663 3.931 -11.054 1.00 83.69 90 GLU A O 1
ATOM 669 N N . ALA A 1 91 ? 9.146 2.827 -9.811 1.00 85.31 91 ALA A N 1
ATOM 670 C CA . ALA A 1 91 ? 10.058 1.800 -9.321 1.00 85.31 91 ALA A CA 1
ATOM 671 C C . ALA A 1 91 ? 10.182 0.593 -10.264 1.00 85.31 91 ALA A C 1
ATOM 673 O O . ALA A 1 91 ? 11.117 -0.188 -10.109 1.00 85.31 91 ALA A O 1
ATOM 674 N N . LEU A 1 92 ? 9.260 0.407 -11.215 1.00 87.31 92 LEU A N 1
ATOM 675 C CA . LEU A 1 92 ? 9.301 -0.724 -12.143 1.00 87.31 92 LEU A CA 1
ATOM 676 C C . LEU A 1 92 ? 10.501 -0.640 -13.108 1.00 87.31 92 LEU A C 1
ATOM 678 O O . LEU A 1 92 ? 10.891 0.456 -13.524 1.00 87.31 92 LEU A O 1
ATOM 682 N N . PRO A 1 93 ? 11.058 -1.790 -13.532 1.00 87.12 93 PRO A N 1
ATOM 683 C CA . PRO A 1 93 ? 12.114 -1.805 -14.530 1.00 87.12 93 PRO A CA 1
ATOM 684 C C . PRO A 1 93 ? 11.602 -1.249 -15.870 1.00 87.12 93 PRO A C 1
ATOM 686 O O . PRO A 1 93 ? 10.453 -1.502 -16.240 1.00 87.12 93 PRO A O 1
ATOM 689 N N . PRO A 1 94 ? 12.446 -0.550 -16.649 1.00 85.06 94 PRO A N 1
ATOM 690 C CA . PRO A 1 94 ? 12.042 0.045 -17.927 1.00 85.06 94 PRO A CA 1
ATOM 691 C C . PRO A 1 94 ? 11.599 -0.995 -18.966 1.00 85.06 94 PRO A C 1
ATOM 693 O O . PRO A 1 94 ? 10.801 -0.677 -19.845 1.00 85.06 94 PRO A O 1
ATOM 696 N N . ASP A 1 95 ? 12.090 -2.230 -18.842 1.00 87.62 95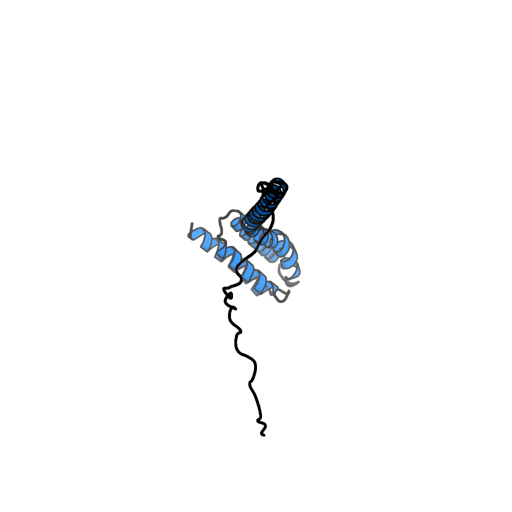 ASP A N 1
ATOM 697 C CA . ASP A 1 95 ? 11.764 -3.347 -19.731 1.00 87.62 95 ASP A CA 1
ATOM 698 C C . ASP A 1 95 ? 10.522 -4.138 -19.278 1.00 87.62 95 ASP A C 1
ATOM 700 O O . ASP A 1 95 ? 10.120 -5.099 -19.936 1.00 87.62 95 ASP A O 1
ATOM 704 N N . TYR A 1 96 ? 9.892 -3.754 -18.161 1.00 87.38 96 TYR A N 1
ATOM 705 C CA . TYR A 1 96 ? 8.731 -4.465 -17.636 1.00 87.38 96 TYR A CA 1
ATOM 706 C C . TYR A 1 96 ? 7.494 -4.249 -18.529 1.00 87.38 96 TYR A C 1
ATOM 708 O O . TYR A 1 96 ? 7.170 -3.104 -18.868 1.00 87.38 96 TYR A O 1
ATOM 716 N N . PRO A 1 97 ? 6.751 -5.311 -18.904 1.00 91.06 97 PRO A N 1
ATOM 717 C CA . PRO A 1 97 ? 5.615 -5.181 -19.811 1.00 91.06 97 PRO A CA 1
ATOM 718 C C . PRO A 1 97 ? 4.534 -4.236 -19.270 1.00 91.06 97 PRO A C 1
ATOM 720 O O . PRO A 1 97 ? 4.027 -4.401 -18.157 1.00 91.06 97 PRO A O 1
ATOM 723 N N . VAL A 1 98 ? 4.113 -3.270 -20.090 1.00 89.44 98 VAL A N 1
ATOM 724 C CA . VAL A 1 98 ? 3.119 -2.249 -19.706 1.00 89.44 98 VAL A CA 1
ATOM 725 C C . VAL A 1 98 ? 1.788 -2.886 -19.297 1.00 89.44 98 VAL A C 1
ATOM 727 O O . VAL A 1 98 ? 1.108 -2.414 -18.384 1.00 89.44 98 VAL A O 1
ATOM 730 N N . GLU A 1 99 ? 1.405 -3.977 -19.952 1.00 90.00 99 GLU A N 1
ATOM 731 C CA . GLU A 1 99 ? 0.200 -4.746 -19.656 1.00 90.00 99 GLU A CA 1
ATOM 732 C C . GLU A 1 99 ? 0.253 -5.335 -18.243 1.00 90.00 99 GLU A C 1
ATOM 734 O O . GLU A 1 99 ? -0.719 -5.210 -17.495 1.00 90.00 99 GLU A O 1
ATOM 739 N N . ARG A 1 100 ? 1.405 -5.896 -17.853 1.00 88.75 100 ARG A N 1
ATOM 740 C CA . ARG A 1 100 ? 1.648 -6.447 -16.512 1.00 88.75 100 ARG A CA 1
ATOM 741 C C . ARG A 1 100 ? 1.685 -5.352 -15.453 1.00 88.75 100 ARG A C 1
ATOM 743 O O . ARG A 1 100 ? 1.098 -5.518 -14.387 1.00 88.75 100 ARG A O 1
ATOM 750 N N . ALA A 1 101 ? 2.288 -4.202 -15.757 1.00 88.56 101 ALA A N 1
ATOM 751 C CA . ALA A 1 101 ? 2.289 -3.046 -14.858 1.00 88.56 101 ALA A CA 1
ATOM 752 C C . ALA A 1 101 ? 0.862 -2.570 -14.556 1.00 88.56 101 ALA A C 1
ATOM 754 O O . ALA A 1 101 ? 0.492 -2.355 -13.402 1.00 88.56 101 ALA A O 1
ATOM 755 N N . ARG A 1 102 ? 0.022 -2.459 -15.593 1.00 90.19 102 ARG A N 1
ATOM 756 C CA . ARG A 1 102 ? -1.392 -2.081 -15.440 1.00 90.19 102 ARG A CA 1
ATOM 757 C C . ARG A 1 102 ? -2.183 -3.114 -14.648 1.00 90.19 102 ARG A C 1
ATOM 759 O O . ARG A 1 102 ? -3.045 -2.736 -13.857 1.00 90.19 102 ARG A O 1
ATOM 766 N N . GLU A 1 103 ? -1.919 -4.398 -14.869 1.00 91.88 103 GLU A N 1
ATOM 767 C CA . GLU A 1 103 ? -2.553 -5.486 -14.126 1.00 91.88 103 GLU A CA 1
ATOM 768 C C . GLU A 1 103 ? -2.200 -5.432 -12.637 1.00 91.88 103 GLU A C 1
ATOM 770 O O . GLU A 1 103 ? -3.101 -5.521 -11.800 1.00 91.88 103 GLU A O 1
ATOM 775 N N . LEU A 1 104 ? -0.926 -5.212 -12.308 1.00 89.81 104 LEU A N 1
ATOM 776 C CA . LEU A 1 104 ? -0.447 -5.044 -10.937 1.00 89.81 104 LEU A CA 1
ATOM 777 C C . LEU A 1 104 ? -1.118 -3.853 -10.252 1.00 89.81 104 LEU A C 1
ATOM 779 O O . LEU A 1 104 ? -1.757 -4.023 -9.215 1.00 89.81 104 LEU A O 1
ATOM 783 N N . VAL A 1 105 ? -1.079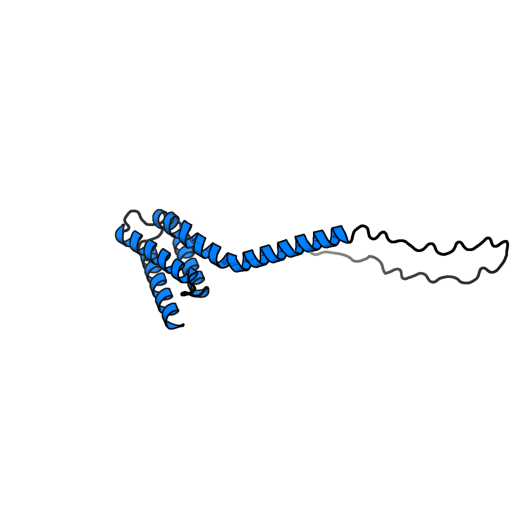 -2.675 -10.880 1.00 90.56 105 VAL A N 1
ATOM 784 C CA . VAL A 1 105 ? -1.716 -1.454 -10.359 1.00 90.56 105 VAL A CA 1
ATOM 785 C C . VAL A 1 105 ? -3.215 -1.661 -10.138 1.00 90.56 105 VAL A C 1
ATOM 787 O O . VAL A 1 105 ? -3.734 -1.340 -9.070 1.00 90.56 105 VAL A O 1
ATOM 790 N N . ARG A 1 106 ? -3.929 -2.246 -11.110 1.00 92.00 106 ARG A N 1
ATOM 791 C CA . ARG A 1 106 ? -5.367 -2.530 -10.978 1.00 92.00 106 ARG A CA 1
ATOM 792 C C . ARG A 1 106 ? -5.645 -3.526 -9.851 1.00 92.00 106 ARG A C 1
ATOM 794 O O . ARG A 1 106 ? -6.627 -3.356 -9.134 1.00 92.00 106 ARG A O 1
ATOM 801 N N . THR A 1 107 ? -4.814 -4.555 -9.707 1.00 92.94 107 THR A N 1
ATOM 802 C CA . THR A 1 107 ? -4.990 -5.595 -8.685 1.00 92.94 107 THR A CA 1
ATOM 803 C C . THR A 1 107 ? -4.767 -5.032 -7.287 1.00 92.94 107 THR A C 1
ATOM 805 O O . THR A 1 107 ? -5.595 -5.276 -6.416 1.00 92.94 107 THR A O 1
ATOM 808 N N . LEU A 1 108 ? -3.716 -4.233 -7.084 1.00 91.38 108 LEU A N 1
ATOM 809 C CA . LEU A 1 108 ? -3.448 -3.567 -5.807 1.00 91.38 108 LEU A CA 1
ATOM 810 C C . LEU A 1 108 ? -4.521 -2.528 -5.473 1.00 91.38 108 LEU A C 1
ATOM 812 O O . LEU A 1 108 ? -4.989 -2.466 -4.343 1.00 91.38 108 LEU A O 1
ATOM 816 N N . HIS A 1 109 ? -4.981 -1.760 -6.461 1.00 90.56 109 HIS A N 1
ATOM 817 C CA . HIS A 1 109 ? -6.075 -0.816 -6.250 1.00 90.56 109 HIS A CA 1
ATOM 818 C C . HIS A 1 109 ? -7.381 -1.526 -5.854 1.00 90.56 109 HIS A C 1
ATOM 820 O O . HIS A 1 109 ? -8.091 -1.055 -4.971 1.00 90.56 109 HIS A O 1
ATOM 826 N N . ALA A 1 110 ? -7.700 -2.663 -6.481 1.00 91.50 110 ALA A N 1
ATOM 827 C CA . ALA A 1 110 ? -8.851 -3.477 -6.091 1.00 91.50 110 ALA A CA 1
ATOM 828 C C . ALA A 1 110 ? -8.668 -4.098 -4.699 1.00 91.50 110 ALA A C 1
ATOM 830 O O . ALA A 1 110 ? -9.611 -4.114 -3.922 1.00 91.50 110 ALA A O 1
ATOM 831 N N . PHE A 1 111 ? -7.459 -4.564 -4.372 1.00 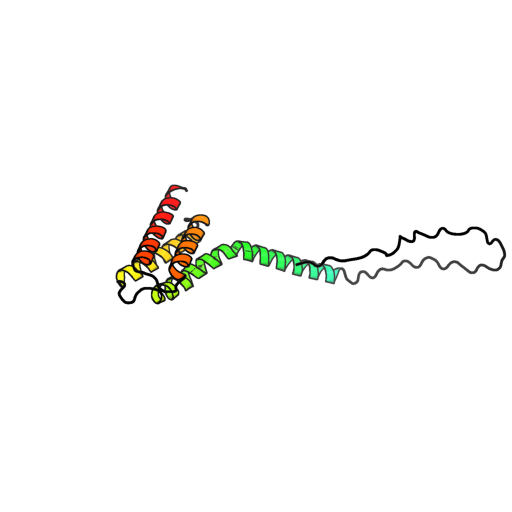92.75 111 PHE A N 1
ATOM 832 C CA . PHE A 1 111 ? -7.134 -5.091 -3.048 1.00 92.75 111 PHE A CA 1
ATOM 833 C C . PHE A 1 111 ? -7.425 -4.061 -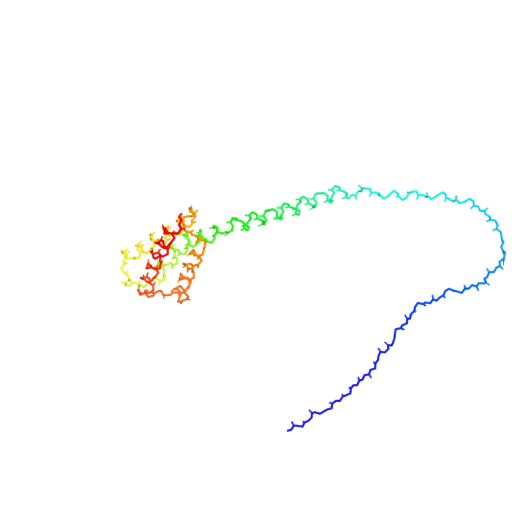1.953 1.00 92.75 111 PHE A C 1
ATOM 835 O O . PHE A 1 111 ? -8.171 -4.357 -1.030 1.00 92.75 111 PHE A O 1
ATOM 842 N N . PHE A 1 112 ? -6.891 -2.842 -2.071 1.00 89.44 112 PHE A N 1
ATOM 843 C CA . PHE A 1 112 ? -7.129 -1.808 -1.063 1.00 89.44 112 PHE A CA 1
ATOM 844 C C . PHE A 1 112 ? -8.581 -1.316 -1.054 1.00 89.44 112 PHE A C 1
ATOM 846 O O . PHE A 1 112 ? -9.104 -1.039 0.016 1.00 89.44 112 PHE A O 1
ATOM 853 N N . GLY A 1 113 ? -9.265 -1.309 -2.204 1.00 89.19 113 GLY A N 1
ATOM 854 C CA . GLY A 1 113 ? -10.709 -1.064 -2.248 1.00 89.19 113 GLY A CA 1
ATOM 855 C C . GLY A 1 113 ? -11.515 -2.089 -1.441 1.00 89.19 113 GLY A C 1
ATOM 856 O O . GLY A 1 113 ? -12.392 -1.704 -0.677 1.00 89.19 113 GLY A O 1
ATOM 857 N N . ASP A 1 114 ? -11.177 -3.377 -1.541 1.00 90.12 114 ASP A N 1
ATOM 858 C CA . ASP A 1 114 ? -11.818 -4.433 -0.748 1.00 90.12 114 ASP A CA 1
ATOM 859 C C . ASP A 1 114 ? -11.506 -4.301 0.760 1.00 90.12 114 ASP A C 1
ATOM 861 O O . ASP A 1 114 ? -12.323 -4.695 1.594 1.00 90.12 114 ASP A O 1
ATOM 865 N N . VAL A 1 115 ? -10.337 -3.758 1.130 1.00 88.88 115 VAL A N 1
ATOM 866 C CA . VAL A 1 115 ? -10.021 -3.423 2.532 1.00 88.88 115 VAL A CA 1
ATOM 867 C C . VAL A 1 115 ? -10.906 -2.273 3.017 1.00 88.88 115 VAL A C 1
ATOM 869 O O . VAL A 1 115 ? -11.491 -2.374 4.092 1.00 88.88 115 VAL A O 1
ATOM 872 N N . ASP A 1 116 ? -11.065 -1.216 2.215 1.00 86.00 116 ASP A N 1
ATOM 873 C CA . ASP A 1 116 ? -11.914 -0.066 2.560 1.00 86.00 116 ASP A CA 1
ATOM 874 C C . ASP A 1 116 ? -13.395 -0.471 2.708 1.00 86.00 116 ASP A C 1
ATOM 876 O O . ASP A 1 116 ? -14.118 0.063 3.550 1.00 86.00 116 ASP A O 1
ATOM 880 N N . GLU A 1 117 ? -13.848 -1.447 1.913 1.00 87.12 117 GLU A N 1
ATOM 881 C CA . GLU A 1 117 ? -15.186 -2.047 2.008 1.00 87.12 117 GLU A CA 1
ATOM 882 C C . GLU A 1 117 ? -15.333 -3.031 3.187 1.00 87.12 117 GLU A C 1
ATOM 884 O O . GLU A 1 117 ? -16.437 -3.508 3.463 1.00 87.12 117 GLU A O 1
ATOM 889 N N . GLY A 1 118 ? -14.246 -3.332 3.905 1.00 84.62 118 GLY A N 1
ATOM 890 C CA . GLY A 1 118 ? -14.223 -4.270 5.029 1.00 84.62 118 GLY A CA 1
ATOM 891 C C . GLY A 1 118 ? -14.344 -5.742 4.622 1.00 84.62 118 GLY A C 1
ATOM 892 O O . GLY A 1 118 ? -14.623 -6.588 5.471 1.00 84.62 118 GLY A O 1
ATOM 893 N N . ILE A 1 119 ? -14.151 -6.060 3.337 1.00 88.50 119 ILE A N 1
ATOM 894 C CA . ILE A 1 119 ? -14.138 -7.432 2.806 1.00 88.50 119 ILE A CA 1
ATOM 895 C C . ILE A 1 119 ? -12.833 -8.129 3.204 1.00 88.50 119 ILE A C 1
ATOM 897 O O . ILE A 1 119 ? -12.828 -9.309 3.554 1.00 88.50 119 ILE A O 1
ATOM 901 N N . ILE A 1 120 ? -11.719 -7.396 3.155 1.00 88.50 120 ILE A N 1
ATOM 902 C CA . ILE A 1 120 ? -10.406 -7.862 3.601 1.00 88.50 120 ILE A CA 1
ATOM 903 C C . ILE A 1 120 ? -10.125 -7.273 4.982 1.00 88.50 120 ILE A C 1
ATOM 905 O O . ILE A 1 120 ? -10.233 -6.067 5.185 1.00 88.50 120 ILE A O 1
ATOM 909 N N . GLY A 1 121 ? -9.750 -8.130 5.933 1.00 85.44 121 GLY A N 1
ATOM 910 C CA . GLY A 1 121 ? -9.420 -7.699 7.290 1.00 85.44 121 GLY A CA 1
ATOM 911 C C . GLY A 1 121 ? -8.105 -6.916 7.379 1.00 85.44 121 GLY A C 1
ATOM 912 O O . GLY A 1 121 ? -7.182 -7.135 6.592 1.00 85.44 121 GLY A O 1
ATOM 913 N N . ASP A 1 122 ? -8.002 -6.066 8.406 1.00 84.31 122 ASP A N 1
ATOM 914 C CA . ASP A 1 122 ? -6.839 -5.210 8.692 1.00 84.31 122 ASP A CA 1
ATOM 915 C C . ASP A 1 122 ? -5.496 -5.969 8.662 1.00 84.31 122 ASP A C 1
ATOM 917 O O . ASP A 1 122 ? -4.484 -5.429 8.226 1.00 84.31 122 ASP A O 1
ATOM 921 N N . GLU A 1 123 ? -5.473 -7.224 9.118 1.00 87.69 123 GLU A N 1
ATOM 922 C CA . GLU A 1 123 ? -4.254 -8.043 9.178 1.00 87.69 123 GLU A CA 1
ATOM 923 C C . GLU A 1 123 ? -3.679 -8.329 7.783 1.00 87.69 123 GLU A C 1
ATOM 925 O O . GLU A 1 123 ? -2.492 -8.115 7.549 1.00 87.69 123 GLU A O 1
ATOM 930 N N . ALA A 1 124 ? -4.532 -8.704 6.827 1.00 89.44 124 ALA A N 1
ATOM 931 C CA . ALA A 1 124 ? -4.118 -8.930 5.445 1.00 89.44 124 ALA A CA 1
ATOM 932 C C . ALA A 1 124 ? -3.714 -7.619 4.749 1.00 89.44 124 ALA A C 1
ATOM 934 O O . ALA A 1 124 ? -2.816 -7.611 3.906 1.00 89.44 124 ALA A O 1
ATOM 935 N N . ALA A 1 125 ? -4.344 -6.497 5.111 1.00 88.50 125 ALA A N 1
ATOM 936 C CA . ALA A 1 125 ? -3.951 -5.185 4.611 1.00 88.50 125 ALA A CA 1
ATOM 937 C C . ALA A 1 125 ? -2.539 -4.798 5.077 1.00 88.50 125 ALA A C 1
ATOM 939 O O . ALA A 1 125 ? -1.727 -4.359 4.264 1.00 88.50 125 ALA A O 1
ATOM 940 N N . LEU A 1 126 ? -2.232 -5.010 6.362 1.00 89.00 126 LEU A N 1
ATOM 941 C CA . LEU A 1 126 ? -0.904 -4.768 6.931 1.00 89.00 126 LEU A CA 1
ATOM 942 C C . LEU A 1 126 ? 0.160 -5.679 6.312 1.00 89.00 126 LEU A C 1
ATOM 944 O O . LEU A 1 126 ? 1.254 -5.212 6.001 1.00 89.00 126 LEU A O 1
ATOM 948 N N . GLU A 1 127 ? -0.160 -6.955 6.093 1.00 90.94 127 GLU A N 1
ATOM 949 C CA . GLU A 1 127 ? 0.741 -7.901 5.429 1.00 90.94 127 GLU A CA 1
ATOM 950 C C . GLU A 1 127 ? 1.071 -7.443 4.001 1.00 90.94 127 GLU A C 1
ATOM 952 O O . GLU A 1 127 ? 2.241 -7.365 3.624 1.00 90.94 127 GLU A O 1
ATOM 957 N N . MET A 1 128 ? 0.059 -7.034 3.230 1.00 92.38 128 MET A N 1
ATOM 958 C CA . MET A 1 128 ? 0.259 -6.480 1.889 1.00 92.38 128 MET A CA 1
ATOM 959 C C . MET A 1 128 ? 1.109 -5.203 1.905 1.00 92.38 128 MET A C 1
ATOM 961 O O . MET A 1 128 ? 2.019 -5.064 1.089 1.00 92.38 128 MET A O 1
ATOM 965 N N . MET A 1 129 ? 0.853 -4.274 2.830 1.00 89.75 129 MET A N 1
ATOM 966 C CA . MET A 1 129 ? 1.686 -3.074 2.973 1.00 89.75 129 MET A CA 1
ATOM 967 C C . MET A 1 129 ? 3.145 -3.448 3.246 1.00 89.75 129 MET A C 1
ATOM 969 O O . MET A 1 129 ? 4.030 -2.906 2.593 1.00 89.75 129 MET A O 1
ATOM 973 N N . GLY A 1 130 ? 3.395 -4.428 4.119 1.00 90.19 130 GLY A N 1
ATOM 974 C CA . GLY A 1 130 ? 4.739 -4.942 4.384 1.00 90.19 130 GLY A CA 1
ATOM 975 C C . GLY A 1 130 ? 5.420 -5.520 3.140 1.00 90.19 130 GLY A C 1
ATOM 976 O O . GLY A 1 130 ? 6.599 -5.255 2.909 1.00 90.19 130 GLY A O 1
ATOM 977 N N . HIS A 1 131 ? 4.686 -6.247 2.292 1.00 90.31 131 HIS A N 1
ATOM 978 C CA . HIS A 1 131 ? 5.213 -6.724 1.010 1.00 90.31 131 HIS A CA 1
ATOM 979 C C . HIS A 1 131 ? 5.570 -5.575 0.059 1.00 90.31 131 HIS A C 1
ATOM 981 O O . HIS A 1 131 ? 6.626 -5.612 -0.571 1.00 90.31 131 HIS A O 1
ATOM 987 N N . ILE A 1 132 ? 4.722 -4.546 -0.029 1.00 89.00 132 ILE A N 1
ATOM 988 C CA . ILE A 1 132 ? 4.977 -3.363 -0.864 1.00 89.00 132 ILE A CA 1
ATOM 989 C C . ILE A 1 132 ? 6.194 -2.588 -0.345 1.00 89.00 132 ILE A C 1
ATOM 991 O O . ILE A 1 132 ? 7.039 -2.189 -1.141 1.00 89.00 132 ILE A O 1
ATOM 995 N N . GLU A 1 133 ? 6.313 -2.398 0.969 1.00 88.75 133 GLU A N 1
ATOM 996 C CA . GLU A 1 133 ? 7.469 -1.741 1.591 1.00 88.75 133 GLU A CA 1
ATOM 997 C C . GLU A 1 133 ? 8.763 -2.510 1.334 1.00 88.75 133 GLU A C 1
ATOM 999 O O . GLU A 1 133 ? 9.766 -1.899 0.972 1.00 88.75 133 GLU A O 1
ATOM 1004 N N . ALA A 1 134 ? 8.736 -3.839 1.470 1.00 88.19 134 ALA A N 1
ATOM 1005 C CA . ALA A 1 134 ? 9.890 -4.687 1.197 1.00 88.19 134 ALA A CA 1
ATOM 1006 C C . ALA A 1 134 ? 10.328 -4.592 -0.272 1.00 88.19 134 ALA A C 1
ATOM 1008 O O . ALA A 1 134 ? 11.512 -4.408 -0.537 1.00 88.19 134 ALA A O 1
ATOM 1009 N N . ALA A 1 135 ? 9.380 -4.637 -1.211 1.00 85.69 135 ALA A N 1
ATOM 1010 C CA . ALA A 1 135 ? 9.668 -4.515 -2.640 1.00 85.69 135 ALA A CA 1
ATOM 1011 C C . ALA A 1 135 ? 10.152 -3.107 -3.036 1.00 85.69 135 ALA A C 1
ATOM 1013 O O . ALA A 1 135 ? 10.953 -2.951 -3.951 1.00 85.69 135 ALA A O 1
ATOM 1014 N N . LEU A 1 136 ? 9.676 -2.058 -2.357 1.00 85.88 136 LEU A N 1
ATOM 1015 C CA . LEU A 1 136 ? 10.061 -0.669 -2.633 1.00 85.88 136 LEU A CA 1
ATOM 1016 C C . LEU A 1 136 ? 11.284 -0.192 -1.837 1.00 85.88 136 LEU A C 1
ATOM 1018 O O . LEU A 1 136 ? 11.719 0.945 -2.047 1.00 85.88 136 LEU A O 1
ATOM 1022 N N . ALA A 1 137 ? 11.846 -1.018 -0.950 1.00 87.19 137 ALA A N 1
ATOM 1023 C CA . ALA A 1 137 ? 12.941 -0.633 -0.059 1.00 87.19 137 ALA A CA 1
ATOM 1024 C C . ALA A 1 137 ? 14.148 -0.068 -0.828 1.00 87.19 137 ALA A C 1
ATOM 1026 O O . ALA A 1 137 ? 14.687 0.979 -0.460 1.00 87.19 137 ALA A O 1
ATOM 1027 N N . ASP A 1 138 ? 14.493 -0.698 -1.951 1.00 83.00 138 ASP A N 1
ATOM 1028 C CA . ASP A 1 138 ? 15.641 -0.329 -2.783 1.00 83.00 138 ASP A CA 1
ATOM 1029 C C . ASP A 1 138 ? 15.287 0.637 -3.929 1.00 83.00 138 ASP A C 1
ATOM 1031 O O . ASP A 1 138 ? 16.135 0.973 -4.756 1.00 83.00 138 ASP A O 1
ATOM 1035 N N . ARG A 1 139 ? 14.037 1.132 -3.976 1.00 76.31 139 ARG A N 1
ATOM 1036 C CA . ARG A 1 139 ? 13.485 2.021 -5.025 1.00 76.31 139 ARG A CA 1
ATOM 1037 C C . ARG A 1 139 ? 13.602 1.502 -6.465 1.00 76.31 139 ARG A C 1
ATOM 1039 O O . ARG A 1 139 ? 13.380 2.267 -7.401 1.00 76.31 139 ARG A O 1
ATOM 1046 N N . ALA A 1 140 ? 13.925 0.230 -6.645 1.00 83.25 140 ALA A N 1
ATOM 1047 C CA . ALA A 1 140 ? 13.995 -0.432 -7.934 1.00 83.25 140 ALA A CA 1
ATOM 1048 C C . ALA A 1 140 ? 13.399 -1.826 -7.768 1.00 83.25 140 ALA A C 1
ATOM 1050 O O . ALA A 1 140 ? 14.022 -2.690 -7.160 1.00 83.25 140 ALA A O 1
ATOM 1051 N N . LEU A 1 141 ? 12.191 -2.022 -8.290 1.00 86.88 141 LEU A N 1
ATOM 1052 C CA . LEU A 1 141 ? 11.572 -3.336 -8.341 1.00 86.88 141 LEU A CA 1
ATOM 1053 C C . LEU A 1 141 ? 12.224 -4.161 -9.441 1.00 86.88 141 LEU A C 1
ATOM 1055 O O . LEU A 1 141 ? 12.437 -3.700 -10.564 1.00 86.88 141 LEU A O 1
ATOM 1059 N N . THR A 1 142 ? 12.450 -5.425 -9.139 1.00 89.75 142 THR A N 1
ATOM 1060 C CA . THR A 1 142 ? 12.692 -6.461 -10.134 1.00 89.75 142 THR A CA 1
ATOM 1061 C C . THR A 1 142 ? 11.369 -6.977 -10.709 1.00 89.75 142 THR A C 1
ATOM 1063 O O . THR A 1 142 ? 10.302 -6.844 -10.108 1.00 89.75 142 THR A O 1
ATOM 1066 N N . GLU A 1 143 ? 11.427 -7.601 -11.890 1.00 89.56 143 GLU A N 1
ATOM 1067 C CA . GLU A 1 143 ? 10.267 -8.281 -12.492 1.00 89.56 143 GLU A CA 1
ATOM 1068 C C . GLU A 1 143 ? 9.695 -9.355 -11.552 1.00 89.56 143 GLU A C 1
ATOM 1070 O O . GLU A 1 143 ? 8.480 -9.486 -11.420 1.00 89.56 143 GLU A O 1
ATOM 1075 N N . GLN A 1 144 ? 10.576 -10.061 -10.837 1.00 89.19 144 GLN A N 1
ATOM 1076 C CA . GLN A 1 144 ? 10.188 -11.096 -9.888 1.00 89.19 144 GLN A CA 1
ATOM 1077 C C . GLN A 1 144 ? 9.438 -10.523 -8.678 1.00 89.19 144 GLN A C 1
ATOM 1079 O O . GLN A 1 144 ? 8.389 -11.045 -8.322 1.00 89.19 144 GLN A O 1
ATOM 1084 N N . GLU A 1 145 ? 9.902 -9.416 -8.094 1.00 90.12 145 GLU A N 1
ATOM 1085 C CA . GLU A 1 145 ? 9.204 -8.761 -6.976 1.00 90.12 145 GLU A CA 1
ATOM 1086 C C . GLU A 1 145 ? 7.837 -8.204 -7.389 1.00 90.12 145 GLU A C 1
ATOM 1088 O O . GLU A 1 145 ? 6.877 -8.260 -6.619 1.00 90.12 145 GLU A O 1
ATOM 1093 N N . ALA A 1 146 ? 7.719 -7.692 -8.617 1.00 89.62 146 ALA A N 1
ATOM 1094 C CA . ALA A 1 146 ? 6.448 -7.220 -9.158 1.00 89.62 146 ALA A CA 1
ATOM 1095 C C . ALA A 1 146 ? 5.429 -8.365 -9.321 1.00 89.62 146 ALA A C 1
ATOM 1097 O O . ALA A 1 146 ? 4.252 -8.207 -8.976 1.00 89.62 146 ALA A O 1
ATOM 1098 N N . ASP A 1 147 ? 5.877 -9.523 -9.808 1.00 90.31 147 ASP A N 1
ATOM 1099 C CA . ASP A 1 147 ? 5.049 -10.725 -9.922 1.00 90.31 147 ASP A CA 1
ATOM 1100 C C . ASP A 1 147 ? 4.717 -11.330 -8.543 1.00 90.31 147 ASP A C 1
ATOM 1102 O O . ASP A 1 147 ? 3.577 -11.751 -8.317 1.00 90.31 147 ASP A O 1
ATOM 1106 N N . ASP A 1 148 ? 5.655 -11.308 -7.593 1.00 92.00 148 ASP A N 1
ATOM 1107 C CA . ASP A 1 148 ? 5.439 -11.762 -6.215 1.00 92.00 148 ASP A CA 1
ATOM 1108 C C . ASP A 1 148 ? 4.391 -10.894 -5.501 1.00 92.00 148 ASP A C 1
ATOM 1110 O O . ASP A 1 148 ? 3.488 -11.424 -4.848 1.00 92.00 148 ASP A O 1
ATOM 1114 N N . LEU A 1 149 ? 4.420 -9.569 -5.694 1.00 91.88 149 LEU A N 1
ATOM 1115 C CA . LEU A 1 149 ? 3.383 -8.654 -5.199 1.00 91.88 149 LEU A CA 1
ATOM 1116 C C . LEU A 1 149 ? 2.006 -8.966 -5.790 1.00 91.88 149 LEU A C 1
ATOM 1118 O O . LEU A 1 149 ? 0.999 -8.991 -5.074 1.00 91.88 149 LEU A O 1
ATOM 1122 N N . LEU A 1 150 ? 1.948 -9.225 -7.098 1.00 92.75 150 LEU A N 1
ATOM 1123 C CA . LEU A 1 150 ? 0.709 -9.607 -7.771 1.00 92.75 150 LEU A CA 1
ATOM 1124 C C . LEU A 1 150 ? 0.150 -10.915 -7.189 1.00 92.75 150 LEU A C 1
ATOM 1126 O O . LEU A 1 150 ? -1.059 -11.032 -6.950 1.00 92.75 150 LEU A O 1
ATOM 1130 N N . ALA A 1 151 ? 1.020 -11.900 -6.959 1.00 93.25 151 ALA A N 1
ATOM 1131 C CA . ALA A 1 151 ? 0.662 -13.184 -6.374 1.00 93.25 151 ALA A CA 1
ATOM 1132 C C . ALA A 1 151 ? 0.184 -13.033 -4.922 1.00 93.25 151 ALA A C 1
ATOM 1134 O O . ALA A 1 151 ? -0.866 -13.582 -4.572 1.00 93.25 151 ALA A O 1
ATOM 1135 N N . ALA A 1 152 ? 0.883 -12.235 -4.109 1.00 92.69 152 ALA A N 1
ATOM 1136 C CA . ALA A 1 152 ? 0.510 -11.939 -2.729 1.00 92.69 152 ALA A CA 1
ATOM 1137 C C . ALA A 1 152 ? -0.887 -11.304 -2.654 1.00 92.69 152 ALA A C 1
ATOM 1139 O O . ALA A 1 152 ? -1.740 -11.769 -1.897 1.00 92.69 152 ALA A O 1
ATOM 1140 N N . ALA A 1 153 ? -1.182 -10.327 -3.519 1.00 91.69 153 ALA A N 1
ATOM 1141 C CA . ALA A 1 153 ? -2.478 -9.642 -3.540 1.00 91.69 153 ALA A CA 1
ATOM 1142 C C . ALA A 1 153 ? -3.633 -10.589 -3.855 1.00 91.69 153 ALA A C 1
ATOM 1144 O O . ALA A 1 153 ? -4.713 -10.500 -3.269 1.00 91.69 153 ALA A O 1
ATOM 1145 N N . ARG A 1 154 ? -3.409 -11.532 -4.772 1.00 92.88 154 ARG A N 1
ATOM 1146 C CA . ARG A 1 154 ? -4.400 -12.555 -5.122 1.00 92.88 154 ARG A CA 1
ATOM 1147 C C . ARG A 1 154 ? -4.588 -13.568 -4.006 1.00 92.88 154 ARG A C 1
ATOM 1149 O O . ARG A 1 154 ? -5.727 -13.923 -3.716 1.00 92.88 154 ARG A O 1
ATOM 1156 N N . SER A 1 155 ? -3.493 -14.026 -3.404 1.00 92.94 155 SER A N 1
ATOM 1157 C CA . SER A 1 155 ? -3.524 -14.992 -2.308 1.00 92.94 155 SER A CA 1
ATOM 1158 C C . SER A 1 155 ? -4.305 -14.433 -1.119 1.00 92.94 155 SER A C 1
ATOM 1160 O O . SER A 1 155 ? -5.284 -15.042 -0.691 1.00 92.94 155 SER A O 1
ATOM 1162 N N . LEU A 1 156 ? -3.963 -13.219 -0.678 1.00 90.81 156 LEU A N 1
ATOM 1163 C CA . LEU A 1 156 ? -4.600 -12.560 0.464 1.00 90.81 156 LEU A CA 1
ATOM 1164 C C . LEU A 1 156 ? -6.090 -12.264 0.230 1.00 90.81 156 LEU A C 1
ATOM 1166 O O . LEU A 1 156 ? -6.901 -12.399 1.144 1.00 90.81 156 LEU A O 1
ATOM 1170 N N . ARG A 1 157 ? -6.497 -11.954 -1.009 1.00 88.81 157 ARG A N 1
ATOM 1171 C CA . ARG A 1 157 ? -7.928 -11.844 -1.361 1.00 88.81 157 ARG A CA 1
ATOM 1172 C C . ARG A 1 157 ? -8.667 -13.173 -1.249 1.00 88.81 157 ARG A C 1
ATOM 1174 O O . ARG A 1 157 ? -9.809 -13.211 -0.799 1.00 88.81 157 ARG A O 1
ATOM 1181 N N . GLN A 1 158 ? -8.037 -14.269 -1.666 1.00 88.38 158 GLN A N 1
ATOM 1182 C CA . GLN A 1 158 ? -8.658 -15.595 -1.623 1.00 88.38 158 GLN A CA 1
ATOM 1183 C C . GLN A 1 158 ? -8.755 -16.159 -0.206 1.00 88.38 158 GLN A C 1
ATOM 1185 O O . GLN A 1 158 ? -9.708 -16.882 0.090 1.00 88.38 158 GLN A O 1
ATOM 1190 N N . THR A 1 159 ? -7.782 -15.865 0.659 1.00 86.50 159 THR A N 1
ATOM 1191 C CA . THR A 1 159 ? -7.819 -16.281 2.065 1.00 86.50 159 THR A CA 1
ATOM 1192 C C . THR A 1 159 ? -8.867 -15.490 2.842 1.00 86.50 159 THR A C 1
ATOM 1194 O O . THR A 1 159 ? -9.645 -16.100 3.573 1.00 86.50 159 THR A O 1
ATOM 1197 N N . ALA A 1 160 ? -8.976 -14.177 2.606 1.00 79.12 160 ALA A N 1
ATOM 1198 C CA . ALA A 1 160 ? -10.010 -13.332 3.205 1.00 79.12 160 ALA A CA 1
ATOM 1199 C C . ALA A 1 160 ? -11.432 -13.766 2.799 1.00 79.12 160 ALA A C 1
ATOM 1201 O O . ALA A 1 160 ? -12.302 -13.912 3.654 1.00 79.12 160 ALA A O 1
ATOM 1202 N N . GLY A 1 161 ? -11.655 -14.092 1.520 1.00 68.56 161 GLY A N 1
ATOM 1203 C CA . GLY A 1 161 ? -12.962 -14.546 1.025 1.00 68.56 161 GLY A CA 1
ATOM 1204 C C . GLY A 1 161 ? -13.413 -15.936 1.503 1.00 68.56 161 GLY A C 1
ATOM 1205 O O . GLY A 1 161 ? -14.549 -16.322 1.245 1.00 68.56 161 GLY A O 1
ATOM 1206 N N . LYS A 1 162 ? -12.549 -16.709 2.175 1.00 62.72 162 LYS A N 1
ATOM 1207 C CA . LYS A 1 162 ? -12.889 -18.030 2.742 1.00 62.72 162 LYS A CA 1
ATOM 1208 C C . LYS A 1 162 ? -13.189 -18.000 4.245 1.00 62.72 162 LYS A C 1
ATOM 1210 O O . LYS A 1 162 ? -13.605 -19.028 4.775 1.00 62.72 162 LYS A O 1
ATOM 1215 N N . GLY A 1 163 ? -12.936 -16.878 4.922 1.00 57.25 163 GLY A N 1
ATOM 1216 C CA . GLY A 1 163 ? -13.021 -16.757 6.383 1.00 57.25 163 GLY A CA 1
ATOM 1217 C C . GLY A 1 163 ? -14.220 -15.972 6.928 1.00 57.25 163 GLY A C 1
ATOM 1218 O O . GLY A 1 163 ? -14.349 -15.897 8.149 1.00 57.25 163 GLY A O 1
ATOM 1219 N N . GLY A 1 164 ? -15.058 -15.388 6.063 1.00 47.03 164 GLY A N 1
ATOM 1220 C CA . GLY A 1 164 ? -16.294 -14.672 6.424 1.00 47.03 164 GLY A CA 1
ATOM 1221 C C . GLY A 1 164 ? -17.546 -15.491 6.148 1.00 47.03 164 GLY A C 1
ATOM 1222 O O . GLY A 1 164 ? -18.520 -15.328 6.916 1.00 47.03 164 GLY A O 1
#

Foldseek 3Di:
DDDDDDDDDDDDDDDDDDDDDDDDDDDDDDDDDDDDPDPPPPPPPCVVVVVVVVVVVVVVVVVVVVCVVCVLLVVLCCCLVPCLPPLQVQQEDPPADPVLSVLLSVLSNVLSVCVVVVLQDSVLVVVLVVLSCVQPVVSHHDPVSSVVSSVSSVVSNVVSNVPD

Secondary structure (DSSP, 8-state):
----------------PPPPPP-----------------------SHHHHHHHHHHHHHHHHHHHHHHHHHHHHHHHHIIIIIIIIIHHHHS-TTS-HHHHHHHHHHHHHHHHHHHTTSS-HHHHHHHHHHHHHHHTTS---HHHHHHHHHHHHHHHHHHTT--

Sequence (164 aa):
MTGASASGPDGATPSGPRAPRPGDPFAGGAAPAAPAPHPKVRRKKGRRFFITLLLVSGMIVVATLMFFTNSKNIITDFYREVVVPRSLPEALPPDYPVERARELVRTLHAFFGDVDEGIIGDEAALEMMGHIEAALADRALTEQEADDLLAAARSLRQTAGKGG

Radius of gyration: 36.56 Å; chains: 1; bounding box: 65×63×103 Å